Protein AF-A0A1T4XJG4-F1 (afdb_monomer_lite)

Organism: NCBI:txid1121449

Radius of gyration: 15.54 Å; chains: 1; bounding box: 34×32×50 Å

Foldseek 3Di:
DVLVVVLVVQVVVQVVVCVVVPLAGLLLLVLLLLCLAPPSCPRNVVSLVVQLCVVCVVPDFHRCLSVQLSVVLVVLLVVLVVVDPSPDVVSQLVSLLVQLVSQLVSLVVRCVVVVHDDDNVVSNVSSNCNSVVSSVSNVVCNVVPDVVVNCVVVVD

pLDDT: mean 87.26, std 11.52, range [45.62, 97.12]

Structure (mmCIF, N/CA/C/O backbone):
data_AF-A0A1T4XJG4-F1
#
_entry.id   AF-A0A1T4XJG4-F1
#
loop_
_atom_site.group_PDB
_atom_site.id
_atom_site.type_symbol
_atom_site.label_atom_id
_atom_site.label_alt_id
_atom_site.label_comp_id
_atom_site.label_asym_id
_atom_site.label_entity_id
_atom_site.label_seq_id
_atom_site.pdbx_PDB_ins_code
_atom_site.Cartn_x
_atom_site.Cartn_y
_atom_site.Cartn_z
_atom_site.occupancy
_atom_site.B_iso_or_equiv
_atom_site.auth_seq_id
_atom_site.auth_comp_id
_atom_site.auth_asym_id
_atom_site.auth_atom_id
_atom_site.pdbx_PDB_model_num
ATOM 1 N N . MET A 1 1 ? -1.567 -13.003 20.942 1.00 67.50 1 MET A N 1
ATOM 2 C CA . MET A 1 1 ? -1.233 -14.143 20.049 1.00 67.50 1 MET A CA 1
ATOM 3 C C . MET A 1 1 ? -2.198 -14.248 18.873 1.00 67.50 1 MET A C 1
ATOM 5 O O . MET A 1 1 ? -1.736 -14.403 17.753 1.00 67.50 1 MET A O 1
ATOM 9 N N . LEU A 1 2 ? -3.509 -14.101 19.096 1.00 79.62 2 LEU A N 1
ATOM 10 C CA . LEU A 1 2 ? -4.529 -14.225 18.047 1.00 79.62 2 LEU A CA 1
ATOM 11 C C . LEU A 1 2 ? -4.367 -13.201 16.901 1.00 79.62 2 LEU A C 1
ATOM 13 O O . LEU A 1 2 ? -4.477 -13.580 15.741 1.00 79.62 2 LEU A O 1
ATOM 17 N N . GLY A 1 3 ? -3.984 -11.952 17.203 1.00 81.12 3 GLY A N 1
ATOM 18 C CA . GLY A 1 3 ? -3.684 -10.939 16.178 1.00 81.12 3 GLY A CA 1
ATOM 19 C C . GLY A 1 3 ? -2.477 -11.277 15.292 1.00 81.12 3 GLY A C 1
ATOM 20 O O . GLY A 1 3 ? -2.547 -11.116 14.082 1.00 81.12 3 GLY A O 1
ATOM 21 N N . LEU A 1 4 ? -1.395 -11.825 15.862 1.00 82.88 4 LEU A N 1
ATOM 22 C CA . LEU A 1 4 ? -0.233 -12.278 15.081 1.00 82.88 4 LEU A CA 1
ATOM 23 C C . LEU A 1 4 ? -0.634 -13.391 14.101 1.00 82.88 4 LEU A C 1
ATOM 25 O O . LEU A 1 4 ? -0.293 -13.329 12.927 1.00 82.88 4 LEU A O 1
ATOM 29 N N . ILE A 1 5 ? -1.391 -14.386 14.579 1.00 87.44 5 ILE A N 1
ATOM 30 C CA . ILE A 1 5 ? -1.880 -15.497 13.750 1.00 87.44 5 ILE A CA 1
ATOM 31 C C . ILE A 1 5 ? -2.770 -14.968 12.622 1.00 87.44 5 ILE A C 1
ATOM 33 O O . ILE A 1 5 ? -2.617 -15.394 11.481 1.00 87.44 5 ILE A O 1
ATOM 37 N N . TRP A 1 6 ? -3.657 -14.017 12.925 1.00 89.38 6 TRP A N 1
ATOM 38 C CA . TRP A 1 6 ? -4.512 -13.379 11.929 1.00 89.38 6 TRP A CA 1
ATOM 39 C C . TRP A 1 6 ? -3.701 -12.728 10.805 1.00 89.38 6 TRP A C 1
ATOM 41 O O . TRP A 1 6 ? -3.914 -13.029 9.632 1.00 89.38 6 TRP A O 1
ATOM 51 N N . TRP A 1 7 ? -2.737 -11.879 11.162 1.00 90.88 7 TRP A N 1
ATOM 52 C CA . TRP A 1 7 ? -1.897 -11.184 10.190 1.00 90.88 7 TRP A CA 1
ATOM 53 C C . TRP A 1 7 ? -0.991 -12.135 9.401 1.00 90.88 7 TRP A C 1
ATOM 55 O O . TRP A 1 7 ? -0.812 -11.935 8.206 1.00 90.88 7 TRP A O 1
ATOM 65 N N . LEU A 1 8 ? -0.478 -13.205 10.018 1.00 90.81 8 LEU A N 1
ATOM 66 C CA . LEU A 1 8 ? 0.291 -14.233 9.307 1.00 90.81 8 LEU A CA 1
ATOM 67 C C . LEU A 1 8 ? -0.565 -14.991 8.284 1.00 90.81 8 LEU A C 1
ATOM 69 O O . LEU A 1 8 ? -0.127 -15.186 7.151 1.00 90.81 8 LEU A O 1
ATOM 73 N N . LEU A 1 9 ? -1.788 -15.387 8.654 1.00 92.88 9 LEU A N 1
ATOM 74 C CA . LEU A 1 9 ? -2.734 -16.017 7.727 1.00 92.88 9 LEU A CA 1
ATOM 75 C C . LEU A 1 9 ? -3.113 -15.065 6.590 1.00 92.88 9 LEU A C 1
ATOM 77 O O . LEU A 1 9 ? -3.164 -15.477 5.434 1.00 92.88 9 LEU A O 1
ATOM 81 N N . TYR A 1 10 ? -3.326 -13.789 6.906 1.00 93.50 10 TYR A N 1
ATOM 82 C CA . TYR A 1 10 ? -3.560 -12.756 5.908 1.00 93.50 10 TYR A CA 1
ATOM 83 C C . TYR A 1 10 ? -2.381 -12.623 4.936 1.00 93.50 10 TYR A C 1
ATOM 85 O O . TYR A 1 10 ? -2.593 -12.688 3.729 1.00 93.50 10 TYR A O 1
ATOM 93 N N . CYS A 1 11 ? -1.146 -12.499 5.435 1.00 93.31 11 CYS A N 1
ATOM 94 C CA . CYS A 1 11 ? 0.046 -12.415 4.591 1.00 93.31 11 CYS A CA 1
ATOM 95 C C . CYS A 1 11 ? 0.201 -13.651 3.700 1.00 93.31 11 CYS A C 1
ATOM 97 O O . CYS A 1 11 ? 0.536 -13.506 2.530 1.00 93.31 11 CYS A O 1
ATOM 99 N N . LEU A 1 12 ? -0.088 -14.852 4.211 1.00 94.38 12 LEU A N 1
ATOM 100 C CA . LEU A 1 12 ? -0.056 -16.080 3.414 1.00 94.38 12 LEU A CA 1
ATOM 101 C C . LEU A 1 12 ? -1.024 -16.002 2.222 1.00 94.38 12 LEU A C 1
ATOM 103 O O . LEU A 1 12 ? -0.633 -16.284 1.090 1.00 94.38 12 LEU A O 1
ATOM 107 N N . VAL A 1 13 ? -2.267 -15.579 2.467 1.00 95.12 13 VAL A N 1
ATOM 108 C CA . VAL A 1 13 ? -3.278 -15.399 1.413 1.00 95.12 13 VAL A CA 1
ATOM 109 C C . VAL A 1 13 ? -2.877 -14.279 0.451 1.00 95.12 13 VAL A C 1
ATOM 111 O O . VAL A 1 13 ? -3.001 -14.446 -0.759 1.00 95.12 13 VAL A O 1
ATOM 114 N N . ALA A 1 14 ? -2.364 -13.159 0.962 1.00 94.38 14 ALA A N 1
ATOM 115 C CA . ALA A 1 14 ? -1.917 -12.033 0.149 1.00 94.38 14 ALA A CA 1
ATOM 116 C C . ALA A 1 14 ? -0.774 -12.436 -0.795 1.00 94.38 14 ALA A C 1
ATOM 118 O O . ALA A 1 14 ? -0.843 -12.144 -1.984 1.00 94.38 14 ALA A O 1
ATOM 119 N N . VAL A 1 15 ? 0.222 -13.182 -0.310 1.00 92.88 15 VAL A N 1
ATOM 120 C CA . VAL A 1 15 ? 1.321 -13.705 -1.139 1.00 92.88 15 VAL A CA 1
ATOM 121 C C . VAL A 1 15 ? 0.798 -14.655 -2.220 1.00 92.88 15 VAL A C 1
ATOM 123 O O . VAL A 1 15 ? 1.246 -14.592 -3.362 1.00 92.88 15 VAL A O 1
ATOM 126 N N . TRP A 1 16 ? -0.185 -15.505 -1.906 1.00 94.31 16 TRP A N 1
ATOM 127 C CA . TRP A 1 16 ? -0.826 -16.354 -2.917 1.00 94.31 16 TRP A CA 1
ATOM 128 C C . TRP A 1 16 ? -1.563 -15.535 -3.977 1.00 94.31 16 TRP A C 1
ATOM 130 O O . TRP A 1 16 ? -1.458 -15.839 -5.161 1.00 94.31 16 TRP A O 1
ATOM 140 N N . LEU A 1 17 ? -2.276 -14.477 -3.588 1.00 93.88 17 LEU A N 1
ATOM 141 C CA . LEU A 1 17 ? -2.913 -13.573 -4.548 1.00 93.88 17 LEU A CA 1
ATOM 142 C C . LEU A 1 17 ? -1.876 -12.858 -5.422 1.00 93.88 17 LEU A C 1
ATOM 144 O O . LEU A 1 17 ? -2.069 -12.782 -6.631 1.00 93.88 17 LEU A O 1
ATOM 148 N N . GLN A 1 18 ? -0.748 -12.428 -4.849 1.00 93.25 18 GLN A N 1
ATOM 149 C CA . GLN A 1 18 ? 0.367 -11.838 -5.600 1.00 93.25 18 GLN A CA 1
ATOM 150 C C . GLN A 1 18 ? 0.985 -12.807 -6.613 1.00 93.25 18 GLN A C 1
ATOM 152 O O . GLN A 1 18 ? 1.447 -12.377 -7.665 1.00 93.25 18 GLN A O 1
ATOM 157 N N . TYR A 1 19 ? 0.968 -14.114 -6.337 1.00 91.12 19 TYR A N 1
ATOM 158 C CA . TYR A 1 19 ? 1.393 -15.120 -7.310 1.00 91.12 19 TYR A CA 1
ATOM 159 C C . TYR A 1 19 ? 0.457 -15.182 -8.532 1.00 91.12 19 TYR A C 1
ATOM 161 O O . TYR A 1 19 ? 0.930 -15.314 -9.658 1.00 91.12 19 TYR A O 1
ATOM 169 N N . PHE A 1 20 ? -0.862 -15.064 -8.333 1.00 92.31 20 PHE A N 1
ATOM 170 C CA . PHE A 1 20 ? -1.840 -15.062 -9.434 1.00 92.31 20 PHE A CA 1
ATOM 171 C C . PHE A 1 20 ? -1.932 -13.722 -10.171 1.00 92.31 20 PHE A C 1
ATOM 173 O O . PHE A 1 20 ? -2.272 -13.696 -11.353 1.00 92.31 20 PHE A O 1
ATOM 180 N N . PHE A 1 21 ? -1.641 -12.623 -9.480 1.00 91.56 21 PHE A N 1
ATOM 181 C CA . PHE A 1 21 ? -1.697 -11.266 -10.007 1.00 91.56 21 PHE A CA 1
ATOM 182 C C . PHE A 1 21 ? -0.351 -10.565 -9.768 1.00 91.56 21 PHE A C 1
ATOM 184 O O . PHE A 1 21 ? -0.240 -9.741 -8.853 1.00 91.56 21 PHE A O 1
ATOM 191 N N . PRO A 1 22 ? 0.684 -10.913 -10.556 1.00 87.94 22 PRO A N 1
ATOM 192 C CA . PRO A 1 22 ? 1.999 -10.300 -10.426 1.00 87.94 22 PRO A CA 1
ATOM 193 C C . PRO A 1 22 ? 1.916 -8.790 -10.673 1.00 87.94 22 PRO A C 1
ATOM 195 O O . PRO A 1 22 ? 1.078 -8.326 -11.446 1.00 87.94 22 PRO A O 1
ATOM 198 N N . GLY A 1 23 ? 2.773 -8.037 -9.982 1.00 87.94 23 GLY A N 1
ATOM 199 C CA . GLY A 1 23 ? 2.812 -6.575 -10.066 1.00 87.94 23 GLY A CA 1
ATOM 200 C C . GLY A 1 23 ? 1.852 -5.850 -9.123 1.00 87.94 23 GLY A C 1
ATOM 201 O O . GLY A 1 23 ? 1.958 -4.639 -8.966 1.00 87.94 23 GLY A O 1
ATOM 202 N N . LEU A 1 24 ? 0.948 -6.564 -8.448 1.00 92.38 24 LEU A N 1
ATOM 203 C CA . LEU A 1 24 ? 0.063 -5.985 -7.439 1.00 92.38 24 LEU A CA 1
ATOM 204 C C . LEU A 1 24 ? 0.544 -6.291 -6.025 1.00 92.38 24 LEU A C 1
ATOM 206 O O . LEU A 1 24 ? 1.127 -7.339 -5.762 1.00 92.38 24 LEU A O 1
ATOM 210 N N . ASP A 1 25 ? 0.236 -5.393 -5.096 1.00 93.81 25 ASP A N 1
ATOM 211 C CA . ASP A 1 25 ? 0.512 -5.556 -3.675 1.00 93.81 25 ASP A CA 1
ATOM 212 C C . ASP A 1 25 ? -0.796 -5.757 -2.903 1.00 93.81 25 ASP A C 1
ATOM 214 O O . ASP A 1 25 ? -1.579 -4.823 -2.687 1.00 93.81 25 ASP A O 1
ATOM 218 N N . PHE A 1 26 ? -1.013 -6.998 -2.461 1.00 95.19 26 PHE A N 1
ATOM 219 C CA . PHE A 1 26 ? -2.176 -7.385 -1.663 1.00 95.19 26 PHE A CA 1
ATOM 220 C C . PHE A 1 26 ? -1.929 -7.261 -0.160 1.00 95.19 26 PHE A C 1
ATOM 222 O O . PHE A 1 26 ? -2.858 -7.491 0.608 1.00 95.19 26 PHE A O 1
ATOM 229 N N . ILE A 1 27 ? -0.723 -6.908 0.287 1.00 94.56 27 ILE A N 1
ATOM 230 C CA . ILE A 1 27 ? -0.369 -6.722 1.700 1.00 94.56 27 ILE A CA 1
ATOM 231 C C . ILE A 1 27 ? -0.698 -5.293 2.157 1.00 94.56 27 ILE A C 1
ATOM 233 O O . ILE A 1 27 ? -1.150 -5.102 3.289 1.00 94.56 27 ILE A O 1
ATOM 237 N N . VAL A 1 28 ? -0.555 -4.296 1.274 1.00 94.81 28 VAL A N 1
ATOM 238 C CA . VAL A 1 28 ? -0.851 -2.875 1.560 1.00 94.81 28 VAL A CA 1
ATOM 239 C C . VAL A 1 28 ? -2.219 -2.637 2.208 1.00 94.81 28 VAL A C 1
ATOM 241 O O . VAL A 1 28 ? -2.258 -1.939 3.222 1.00 94.81 28 VAL A O 1
ATOM 244 N N . PRO A 1 29 ? -3.344 -3.186 1.705 1.00 94.69 29 PRO A N 1
ATOM 245 C CA . PRO A 1 29 ? -4.644 -3.004 2.349 1.00 94.69 29 PRO A CA 1
ATOM 246 C C . PRO A 1 29 ? -4.657 -3.429 3.824 1.00 94.69 29 PRO A C 1
ATOM 248 O O . PRO A 1 29 ? -5.211 -2.722 4.663 1.00 94.69 29 PRO A O 1
ATOM 251 N N . GLY A 1 30 ? -4.007 -4.545 4.160 1.00 92.81 30 GLY A N 1
ATOM 252 C CA . GLY A 1 30 ? -3.897 -5.048 5.527 1.00 92.81 30 GLY A CA 1
ATOM 253 C C . GLY A 1 30 ? -3.012 -4.175 6.407 1.00 92.81 30 GLY A C 1
ATOM 254 O O . GLY A 1 30 ? -3.386 -3.905 7.544 1.00 92.81 30 GLY A O 1
ATOM 255 N N . VAL A 1 31 ? -1.905 -3.658 5.866 1.00 92.88 31 VAL A N 1
ATOM 256 C CA . VAL A 1 31 ? -1.072 -2.654 6.551 1.00 92.88 31 VAL A CA 1
ATOM 257 C C . VAL A 1 31 ? -1.883 -1.392 6.847 1.00 92.88 31 VAL A C 1
ATOM 259 O O . VAL A 1 31 ? -1.837 -0.872 7.956 1.00 92.88 31 VAL A O 1
ATOM 262 N N . VAL A 1 32 ? -2.680 -0.906 5.893 1.00 93.06 32 VAL A N 1
ATOM 263 C CA . VAL A 1 32 ? -3.527 0.272 6.126 1.00 93.06 32 VAL A CA 1
ATOM 264 C C . VAL A 1 32 ? -4.583 -0.007 7.195 1.00 93.06 32 VAL A C 1
ATOM 266 O O . VAL A 1 32 ? -4.781 0.833 8.068 1.00 93.06 32 VAL A O 1
ATOM 269 N N . VAL A 1 33 ? -5.221 -1.183 7.193 1.00 91.94 33 VAL A N 1
ATOM 270 C CA . VAL A 1 33 ? -6.155 -1.562 8.268 1.00 91.94 33 VAL A CA 1
ATOM 271 C C . VAL A 1 33 ? -5.441 -1.630 9.620 1.00 91.94 33 VAL A C 1
ATOM 273 O O . VAL A 1 33 ? -5.966 -1.105 10.595 1.00 91.94 33 VAL A O 1
ATOM 276 N N . SER A 1 34 ? -4.234 -2.196 9.701 1.00 89.81 34 SER A N 1
ATOM 277 C CA . SER A 1 34 ? -3.500 -2.269 10.971 1.00 89.81 34 SER A CA 1
ATOM 278 C C . SER A 1 34 ? -3.118 -0.887 11.517 1.00 89.81 34 SER A C 1
ATOM 280 O O . SER A 1 34 ? -3.054 -0.702 12.732 1.00 89.81 34 SER A O 1
ATOM 282 N N . LEU A 1 35 ? -2.890 0.095 10.637 1.00 89.38 35 LEU A N 1
ATOM 283 C CA . LEU A 1 35 ? -2.597 1.487 11.005 1.00 89.38 35 LEU A CA 1
ATOM 284 C C . LEU A 1 35 ? -3.826 2.262 11.505 1.00 89.38 35 LEU A C 1
ATOM 286 O O . LEU A 1 35 ? -3.673 3.292 12.161 1.00 89.38 35 LEU A O 1
ATOM 290 N N . GLN A 1 36 ? -5.036 1.784 11.204 1.00 88.56 36 GLN A N 1
ATOM 291 C CA . GLN A 1 36 ? -6.303 2.361 11.669 1.00 88.56 36 GLN A CA 1
ATOM 292 C C . GLN A 1 36 ? -6.692 1.909 13.089 1.00 88.56 36 GLN A C 1
ATOM 294 O O . GLN A 1 36 ? -7.751 2.307 13.591 1.00 88.56 36 GLN A O 1
ATOM 299 N N . GLU A 1 37 ? -5.872 1.073 13.727 1.00 82.25 37 GLU A N 1
ATOM 300 C CA . GLU A 1 37 ? -6.064 0.623 15.106 1.00 82.25 37 GLU A CA 1
ATOM 301 C C . GLU A 1 37 ? -5.391 1.567 16.118 1.00 82.25 37 GLU A C 1
ATOM 303 O O . GLU A 1 37 ? -4.394 2.232 15.823 1.00 82.25 37 GLU A O 1
ATOM 308 N N . GLU A 1 38 ? -5.952 1.642 17.328 1.00 65.12 38 GLU A N 1
ATOM 309 C CA . GLU A 1 38 ? -5.580 2.621 18.362 1.00 65.12 38 GLU A CA 1
ATOM 310 C C . GLU A 1 38 ? -4.119 2.445 18.826 1.00 65.12 38 GLU A C 1
ATOM 312 O O . GLU A 1 38 ? -3.387 3.422 18.992 1.00 65.12 38 GLU A O 1
ATOM 317 N N . ASN A 1 39 ? -3.645 1.195 18.894 1.00 64.69 39 ASN A N 1
ATOM 318 C CA . ASN A 1 39 ? -2.262 0.824 19.211 1.00 64.69 39 ASN A CA 1
ATOM 319 C C . ASN A 1 39 ? -1.445 0.424 17.970 1.00 64.69 39 ASN A C 1
ATOM 321 O O . ASN A 1 39 ? -0.757 -0.606 17.949 1.00 64.69 39 ASN A O 1
ATOM 325 N N . TRP A 1 40 ? -1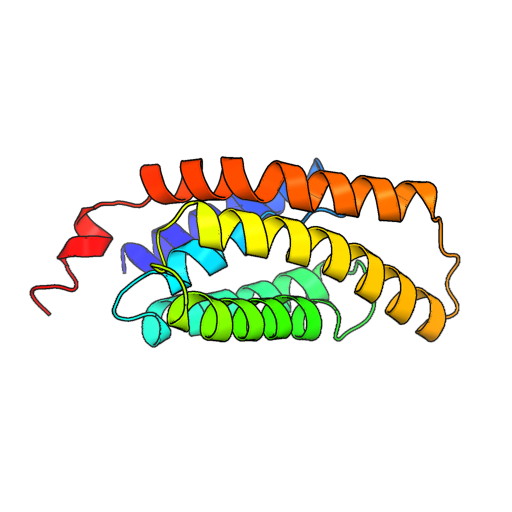.483 1.266 16.933 1.00 66.12 40 TRP A N 1
ATOM 326 C CA . TRP A 1 40 ? -0.859 1.015 15.628 1.00 66.12 40 TRP A CA 1
ATOM 327 C C . TRP A 1 40 ? 0.596 0.516 15.702 1.00 66.12 40 TRP A C 1
ATOM 329 O O . TRP A 1 40 ? 0.982 -0.355 14.923 1.00 66.12 40 TRP A O 1
ATOM 339 N N . TRP A 1 41 ? 1.397 1.004 16.657 1.00 62.62 41 TRP A N 1
ATOM 340 C CA . TRP A 1 41 ? 2.813 0.646 16.813 1.00 62.62 41 TRP A CA 1
ATOM 341 C C . TRP A 1 41 ? 3.057 -0.842 17.075 1.00 62.62 41 TRP A C 1
ATOM 343 O O . TRP A 1 41 ? 4.085 -1.372 16.658 1.00 62.62 41 TRP A O 1
ATOM 353 N N . ARG A 1 42 ? 2.144 -1.538 17.763 1.00 67.12 42 ARG A N 1
ATOM 354 C CA . ARG A 1 42 ? 2.403 -2.911 18.222 1.00 67.12 42 ARG A CA 1
ATOM 355 C C . ARG A 1 42 ? 2.156 -3.952 17.133 1.00 67.12 42 ARG A C 1
ATOM 357 O O . ARG A 1 42 ? 2.885 -4.937 17.068 1.00 67.12 42 ARG A O 1
ATOM 364 N N . SER A 1 43 ? 1.164 -3.716 16.276 1.00 70.75 43 SER A N 1
ATOM 365 C CA . SER A 1 43 ? 0.799 -4.617 15.175 1.00 70.75 43 SER A CA 1
ATOM 366 C C . SER A 1 43 ? 1.347 -4.153 13.824 1.00 70.75 43 SER A C 1
ATOM 368 O O . SER A 1 43 ? 1.790 -4.981 13.036 1.00 70.75 43 SER A O 1
ATOM 370 N N . SER A 1 44 ? 1.395 -2.846 13.558 1.00 78.38 44 SER A N 1
ATOM 371 C CA . SER A 1 44 ? 1.818 -2.339 12.246 1.00 78.38 44 SER A CA 1
ATOM 372 C C . SER A 1 44 ? 3.331 -2.334 12.073 1.00 78.38 44 SER A C 1
ATOM 374 O O . SER A 1 44 ? 3.800 -2.559 10.966 1.00 78.38 44 SER A O 1
ATOM 376 N N . ALA A 1 45 ? 4.119 -2.117 13.134 1.00 82.00 45 ALA A N 1
ATOM 377 C CA . ALA A 1 45 ? 5.574 -2.009 12.991 1.00 82.00 45 ALA A CA 1
ATOM 378 C C . ALA A 1 45 ? 6.211 -3.313 12.488 1.00 82.00 45 ALA A C 1
ATOM 380 O O . ALA A 1 45 ? 7.003 -3.293 11.545 1.00 82.00 45 ALA A O 1
ATOM 381 N N . TRP A 1 46 ? 5.836 -4.456 13.075 1.00 87.19 46 TRP A N 1
ATOM 382 C CA . TRP A 1 46 ? 6.335 -5.749 12.604 1.00 87.19 46 TRP A CA 1
ATOM 383 C C . TRP A 1 46 ? 5.733 -6.118 11.245 1.00 87.19 46 TRP A C 1
ATOM 385 O O . TRP A 1 46 ? 6.449 -6.671 10.419 1.00 87.19 46 TRP A O 1
ATOM 395 N N . LEU A 1 47 ? 4.458 -5.788 10.995 1.00 89.06 47 LEU A N 1
ATOM 396 C CA . LEU A 1 47 ? 3.784 -6.108 9.736 1.00 89.06 47 LEU A CA 1
ATOM 397 C C . LEU A 1 47 ? 4.398 -5.342 8.563 1.00 89.06 47 LEU A C 1
ATOM 399 O O . LEU A 1 47 ? 4.667 -5.942 7.532 1.00 89.06 47 LEU A O 1
ATOM 403 N N . VAL A 1 48 ? 4.686 -4.050 8.737 1.00 90.31 48 VAL A N 1
ATOM 404 C CA . VAL A 1 48 ? 5.404 -3.227 7.754 1.00 90.31 48 VAL A CA 1
ATOM 405 C C . VAL A 1 48 ? 6.802 -3.782 7.518 1.00 90.31 48 VAL A C 1
ATOM 407 O O . VAL A 1 48 ? 7.184 -3.985 6.371 1.00 90.31 48 VAL A O 1
ATOM 410 N N . GLY A 1 49 ? 7.562 -4.061 8.583 1.00 90.25 49 GLY A N 1
ATOM 411 C CA . GLY A 1 49 ? 8.906 -4.628 8.445 1.00 90.25 49 GLY A CA 1
ATOM 412 C C . GLY A 1 49 ? 8.892 -5.965 7.701 1.00 90.25 49 GLY A C 1
ATOM 413 O O . GLY A 1 49 ? 9.697 -6.191 6.803 1.00 90.25 49 GLY A O 1
ATOM 414 N N . PHE A 1 50 ? 7.929 -6.827 8.023 1.00 90.62 50 PHE A N 1
ATOM 415 C CA . PHE A 1 50 ? 7.722 -8.100 7.346 1.00 90.62 50 PHE A CA 1
ATOM 416 C C . PHE A 1 50 ? 7.298 -7.920 5.883 1.00 90.62 50 PHE A C 1
ATOM 418 O O . PHE A 1 50 ? 7.818 -8.612 5.015 1.00 90.62 50 PHE A O 1
ATOM 425 N N . ALA A 1 51 ? 6.411 -6.967 5.595 1.00 91.56 51 ALA A N 1
ATOM 426 C CA . ALA A 1 51 ? 5.955 -6.660 4.246 1.00 91.56 51 ALA A CA 1
ATOM 427 C C . ALA A 1 51 ? 7.097 -6.139 3.362 1.00 91.56 51 ALA A C 1
ATOM 429 O O . ALA A 1 51 ? 7.256 -6.618 2.245 1.00 91.56 51 ALA A O 1
ATOM 430 N N . VAL A 1 52 ? 7.944 -5.239 3.877 1.00 91.44 52 VAL A N 1
ATOM 431 C CA . VAL A 1 52 ? 9.155 -4.769 3.178 1.00 91.44 52 VAL A CA 1
ATOM 432 C C . VAL A 1 52 ? 10.062 -5.949 2.826 1.00 91.44 52 VAL A C 1
ATOM 434 O O . VAL A 1 52 ? 10.451 -6.094 1.672 1.00 91.44 52 VAL A O 1
ATOM 437 N N . LEU A 1 53 ? 10.359 -6.819 3.800 1.00 90.94 53 LEU A N 1
ATOM 438 C CA . LEU A 1 53 ? 11.213 -7.991 3.583 1.00 90.94 53 LEU A CA 1
ATOM 439 C C . LEU A 1 53 ? 10.612 -8.981 2.582 1.00 90.94 53 LEU A C 1
ATOM 441 O O . LEU A 1 53 ? 11.352 -9.568 1.796 1.00 90.94 53 LEU A O 1
ATOM 445 N N . LEU A 1 54 ? 9.292 -9.176 2.607 1.00 89.12 54 LEU A N 1
ATOM 446 C CA . LEU A 1 54 ? 8.610 -10.029 1.641 1.00 89.12 54 LEU A CA 1
ATOM 447 C C . LEU A 1 54 ? 8.663 -9.438 0.235 1.00 89.12 54 LEU A C 1
ATOM 449 O O . LEU A 1 54 ? 9.076 -10.144 -0.677 1.00 89.12 54 LEU A O 1
ATOM 453 N N . GLN A 1 55 ? 8.290 -8.168 0.052 1.00 88.38 55 GLN A N 1
ATOM 454 C CA . GLN A 1 55 ? 8.262 -7.569 -1.285 1.00 88.38 55 GLN A CA 1
ATOM 455 C C . GLN A 1 55 ? 9.661 -7.505 -1.906 1.00 88.38 55 GLN A C 1
ATOM 457 O O . GLN A 1 55 ? 9.831 -7.907 -3.056 1.00 88.38 55 GLN A O 1
ATOM 462 N N . ASP A 1 56 ? 10.676 -7.094 -1.140 1.00 86.69 56 ASP A N 1
ATOM 463 C CA . ASP A 1 56 ? 12.058 -7.068 -1.635 1.00 86.69 56 ASP A CA 1
ATOM 464 C C . ASP A 1 56 ? 12.615 -8.497 -1.823 1.00 86.69 56 ASP A C 1
ATOM 466 O O . ASP A 1 56 ? 13.390 -8.755 -2.743 1.00 86.69 56 ASP A O 1
ATOM 470 N N . GLY A 1 57 ? 12.197 -9.460 -0.991 1.00 83.62 57 GLY A N 1
ATOM 471 C CA . GLY A 1 57 ? 12.607 -10.865 -1.082 1.00 83.62 57 GLY A CA 1
ATOM 472 C C . GLY A 1 57 ? 11.962 -11.649 -2.231 1.00 83.62 57 GLY A C 1
ATOM 473 O O . GLY A 1 57 ? 12.507 -12.668 -2.654 1.00 83.62 57 GLY A O 1
ATOM 474 N N . MET A 1 58 ? 10.827 -11.185 -2.760 1.00 82.88 58 MET A N 1
ATOM 475 C CA . MET A 1 58 ? 10.129 -11.803 -3.896 1.00 82.88 58 MET A CA 1
ATOM 476 C C . MET A 1 58 ? 10.794 -11.505 -5.252 1.00 82.88 58 MET A C 1
ATOM 478 O O . MET A 1 58 ? 10.418 -12.117 -6.250 1.00 82.88 58 MET A O 1
ATOM 482 N N . G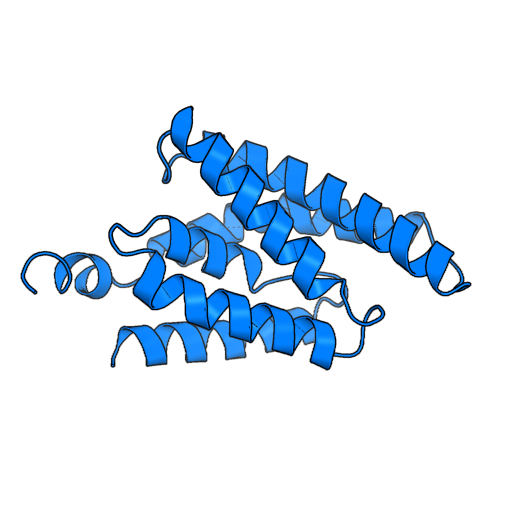LY A 1 59 ? 11.811 -10.633 -5.289 1.00 66.62 59 GLY A N 1
ATOM 483 C CA . GLY A 1 59 ? 12.704 -10.467 -6.441 1.00 66.62 59 GLY A CA 1
ATOM 484 C C . GLY A 1 59 ? 12.117 -9.692 -7.626 1.00 66.62 59 GLY A C 1
ATOM 485 O O . GLY A 1 59 ? 12.522 -9.946 -8.756 1.00 66.62 59 GLY A O 1
ATOM 486 N N . GLY A 1 60 ? 11.159 -8.789 -7.386 1.00 68.31 60 GLY A N 1
ATOM 487 C CA . GLY A 1 60 ? 10.515 -7.991 -8.438 1.00 68.31 60 GLY A CA 1
ATOM 488 C C . GLY A 1 60 ? 11.395 -6.859 -8.986 1.00 68.31 60 GLY A C 1
ATOM 489 O O . GLY A 1 60 ? 11.876 -6.930 -10.113 1.00 68.31 60 GLY A O 1
ATOM 490 N N . LEU A 1 61 ? 11.588 -5.808 -8.188 1.00 68.25 61 LEU A N 1
ATOM 491 C CA . LEU A 1 61 ? 12.478 -4.670 -8.464 1.00 68.25 61 LEU A CA 1
ATOM 492 C C . LEU A 1 61 ? 13.633 -4.694 -7.453 1.00 68.25 61 LEU A C 1
ATOM 494 O O . LEU A 1 61 ? 13.534 -5.378 -6.431 1.00 68.25 61 LEU A O 1
ATOM 498 N N . GLY A 1 62 ? 14.740 -4.001 -7.719 1.00 70.06 62 GLY A N 1
ATOM 499 C CA . GLY A 1 62 ? 15.890 -4.024 -6.818 1.00 70.06 62 GLY A CA 1
ATOM 500 C C . GLY A 1 62 ? 15.605 -3.472 -5.421 1.00 70.06 62 GLY A C 1
ATOM 501 O O . GLY A 1 62 ? 14.583 -2.843 -5.128 1.00 70.06 62 GLY A O 1
ATOM 502 N N . PHE A 1 63 ? 16.552 -3.765 -4.530 1.00 68.50 63 PHE A N 1
ATOM 503 C CA . PHE A 1 63 ? 16.457 -3.502 -3.098 1.00 68.50 63 PHE A CA 1
ATOM 504 C C . PHE A 1 63 ? 16.129 -2.030 -2.812 1.00 68.50 63 PHE A C 1
ATOM 506 O O . PHE A 1 63 ? 16.864 -1.130 -3.224 1.00 68.50 63 PHE A O 1
ATOM 513 N N . GLY A 1 64 ? 15.040 -1.789 -2.076 1.00 82.56 64 GLY A N 1
ATOM 514 C CA . GLY A 1 64 ? 14.564 -0.447 -1.739 1.00 82.56 64 GLY A CA 1
ATOM 515 C C . GLY A 1 64 ? 13.176 -0.103 -2.280 1.00 82.56 64 GLY A C 1
ATOM 516 O O . GLY A 1 64 ? 12.585 0.854 -1.773 1.00 82.56 64 GLY A O 1
ATOM 517 N N . TYR A 1 65 ? 12.621 -0.877 -3.225 1.00 89.00 65 TYR A N 1
ATOM 518 C CA . TYR A 1 65 ? 11.229 -0.700 -3.661 1.00 89.00 65 TYR A CA 1
ATOM 519 C C . TYR A 1 65 ? 10.259 -0.834 -2.489 1.00 89.00 65 TYR A C 1
ATOM 521 O O . TYR A 1 65 ? 9.520 0.107 -2.206 1.00 89.00 65 TYR A O 1
ATOM 529 N N . GLY A 1 66 ? 10.296 -1.954 -1.760 1.00 90.62 66 GLY A N 1
ATOM 530 C CA . GLY A 1 66 ? 9.412 -2.205 -0.625 1.00 90.62 66 GLY A CA 1
ATOM 531 C C . GLY A 1 66 ? 9.569 -1.139 0.456 1.00 90.62 66 GLY A C 1
ATOM 532 O O . GLY A 1 66 ? 8.577 -0.620 0.968 1.00 90.62 66 GLY A O 1
ATOM 533 N N . LEU A 1 67 ? 10.808 -0.738 0.759 1.00 91.69 67 LEU A N 1
ATOM 534 C CA . LEU A 1 67 ? 11.075 0.313 1.741 1.00 91.69 67 LEU A CA 1
ATOM 535 C C . LEU A 1 67 ? 10.451 1.659 1.335 1.00 91.69 67 LEU A C 1
ATOM 537 O O . LEU A 1 67 ? 9.782 2.293 2.154 1.00 91.69 67 LEU A O 1
ATOM 541 N N . ALA A 1 68 ? 10.647 2.092 0.087 1.00 93.25 68 ALA A N 1
ATOM 542 C CA . ALA A 1 68 ? 10.074 3.336 -0.425 1.00 93.25 68 ALA A CA 1
ATOM 543 C C . ALA A 1 68 ? 8.542 3.265 -0.495 1.00 93.25 68 ALA A C 1
ATOM 545 O O . ALA A 1 68 ? 7.860 4.200 -0.077 1.00 93.25 68 ALA A O 1
ATOM 546 N N . TRP A 1 69 ? 8.012 2.138 -0.967 1.00 94.50 69 TRP A N 1
ATOM 547 C CA . TRP A 1 69 ? 6.589 1.862 -1.103 1.00 94.50 69 TRP A CA 1
ATOM 548 C C . TRP A 1 69 ? 5.861 1.976 0.238 1.00 94.50 69 TRP A C 1
ATOM 550 O O . TRP A 1 69 ? 5.042 2.878 0.427 1.00 94.50 69 TRP A O 1
ATOM 560 N N . TYR A 1 70 ? 6.220 1.149 1.223 1.00 94.19 70 TYR A N 1
ATOM 561 C CA . TYR A 1 70 ? 5.570 1.176 2.534 1.00 94.19 70 TYR A CA 1
ATOM 562 C C . TYR A 1 70 ? 5.900 2.442 3.334 1.00 94.19 70 TYR A C 1
ATOM 564 O O . TYR A 1 70 ? 5.035 2.954 4.046 1.00 94.19 70 TYR A O 1
ATOM 572 N N . GLY A 1 71 ? 7.110 2.993 3.196 1.00 94.00 71 GLY A N 1
ATOM 573 C CA . GLY A 1 71 ? 7.500 4.237 3.860 1.00 94.00 71 GLY A CA 1
ATOM 574 C C . GLY A 1 71 ? 6.664 5.439 3.411 1.00 94.00 71 GLY A C 1
ATOM 575 O O . GLY A 1 71 ? 6.198 6.219 4.244 1.00 94.00 71 GLY A O 1
ATOM 576 N N . LEU A 1 72 ? 6.415 5.573 2.106 1.00 95.50 72 LEU A N 1
ATOM 577 C CA . LEU A 1 72 ? 5.597 6.659 1.563 1.00 95.50 72 LEU A CA 1
ATOM 578 C C . LEU A 1 72 ? 4.108 6.472 1.868 1.00 95.50 72 LEU A C 1
ATOM 580 O O . LEU A 1 72 ? 3.430 7.454 2.166 1.00 95.50 72 LEU A O 1
ATOM 584 N N . ILE A 1 73 ? 3.607 5.233 1.877 1.00 94.88 73 ILE A N 1
ATOM 585 C CA . ILE A 1 73 ? 2.236 4.931 2.319 1.00 94.88 73 ILE A CA 1
ATOM 586 C C . ILE A 1 73 ? 2.036 5.347 3.777 1.00 94.88 73 ILE A C 1
ATOM 588 O O . ILE A 1 73 ? 1.053 6.017 4.084 1.00 94.88 73 ILE A O 1
ATOM 592 N N . LEU A 1 74 ? 2.977 5.008 4.665 1.00 93.69 74 LEU A N 1
ATOM 593 C CA . LEU A 1 74 ? 2.940 5.422 6.071 1.00 93.69 74 LEU A CA 1
ATOM 594 C C . LEU A 1 74 ? 2.919 6.944 6.214 1.00 93.69 74 LEU A C 1
ATOM 596 O O . LEU A 1 74 ? 2.120 7.483 6.978 1.00 93.69 74 LEU A O 1
ATOM 600 N N . LEU A 1 75 ? 3.770 7.639 5.458 1.00 94.25 75 LEU A N 1
ATOM 601 C CA . LEU A 1 75 ? 3.842 9.095 5.478 1.00 94.25 75 LEU A CA 1
ATOM 602 C C . LEU A 1 75 ? 2.522 9.730 5.023 1.00 94.25 75 LEU A C 1
ATOM 604 O O . LEU A 1 75 ? 2.003 10.617 5.699 1.00 94.25 75 LEU A O 1
ATOM 608 N N . VAL A 1 76 ? 1.951 9.266 3.909 1.00 95.00 76 VAL A N 1
ATOM 609 C CA . VAL A 1 76 ? 0.680 9.798 3.395 1.00 95.00 76 VAL A CA 1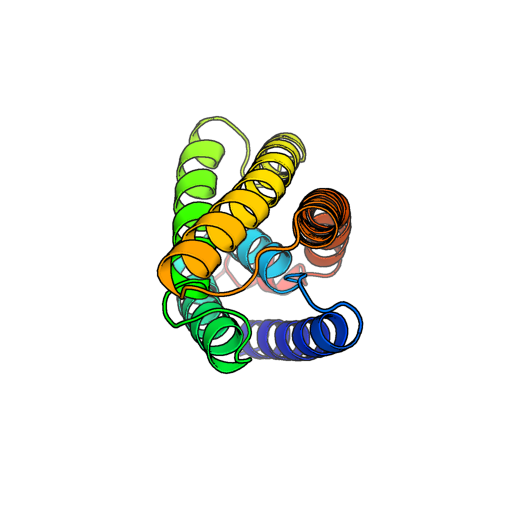
ATOM 610 C C . VAL A 1 76 ? -0.489 9.438 4.303 1.00 95.00 76 VAL A C 1
ATOM 612 O O . VAL A 1 76 ? -1.359 10.280 4.515 1.00 95.00 76 VAL A O 1
ATOM 615 N N . PHE A 1 77 ? -0.499 8.244 4.896 1.00 94.12 77 PHE A N 1
ATOM 616 C CA . PHE A 1 77 ? -1.504 7.863 5.884 1.00 94.12 77 PHE A CA 1
ATOM 617 C C . PHE A 1 77 ? -1.447 8.772 7.120 1.00 94.12 77 PHE A C 1
ATOM 619 O O . PHE A 1 77 ? -2.477 9.304 7.531 1.00 94.12 77 PHE A O 1
ATOM 626 N N . GLU A 1 78 ? -0.259 9.009 7.687 1.00 92.38 78 GLU A N 1
ATOM 627 C CA . GLU A 1 78 ? -0.091 9.855 8.876 1.00 92.38 78 GLU A CA 1
ATOM 628 C C . GLU A 1 78 ? -0.442 11.323 8.603 1.00 92.38 78 GLU A C 1
ATOM 630 O O . GLU A 1 78 ? -0.985 12.011 9.468 1.00 92.38 78 GLU A O 1
ATOM 635 N N . LEU A 1 79 ? -0.169 11.820 7.396 1.00 94.19 79 LEU A N 1
ATOM 636 C CA . LEU A 1 79 ? -0.632 13.142 6.984 1.00 94.19 79 LEU A CA 1
ATOM 637 C C . LEU A 1 79 ? -2.151 13.156 6.796 1.00 94.19 79 LEU A C 1
ATOM 639 O O . LEU A 1 79 ? -2.825 14.034 7.329 1.00 94.19 79 LEU A O 1
ATOM 643 N N . GLY A 1 80 ? -2.701 12.174 6.085 1.00 92.56 80 GLY A N 1
ATOM 644 C CA . GLY A 1 80 ? -4.120 12.092 5.758 1.00 92.56 80 GLY A CA 1
ATOM 645 C C . GLY A 1 80 ? -5.015 11.937 6.987 1.00 92.56 80 GLY A C 1
ATOM 646 O O . GLY A 1 80 ? -6.033 12.621 7.083 1.00 92.56 80 GLY A O 1
ATOM 647 N N . ARG A 1 81 ? -4.610 11.135 7.978 1.00 91.19 81 ARG A N 1
ATOM 648 C CA . ARG A 1 81 ? -5.370 10.937 9.224 1.00 91.19 81 ARG A CA 1
ATOM 649 C C . ARG A 1 81 ? -5.494 12.195 10.094 1.00 91.19 81 ARG A C 1
ATOM 651 O O . ARG A 1 81 ? -6.289 12.217 11.024 1.00 91.19 81 ARG A O 1
ATOM 658 N N . ARG A 1 82 ? -4.703 13.243 9.821 1.00 91.38 82 ARG A N 1
ATOM 659 C CA . ARG A 1 82 ? -4.843 14.559 10.475 1.00 91.38 82 ARG A CA 1
ATOM 660 C C . ARG A 1 82 ? -5.985 15.385 9.885 1.00 91.38 82 ARG A C 1
ATOM 662 O O . ARG A 1 82 ? -6.481 16.282 10.557 1.00 91.38 82 ARG A O 1
ATOM 669 N N . PHE A 1 83 ? -6.378 15.103 8.643 1.00 92.06 83 PHE A N 1
ATOM 670 C CA . PHE A 1 83 ? -7.437 15.817 7.924 1.00 92.06 83 PHE A CA 1
ATOM 671 C C . PHE A 1 83 ? -8.739 15.014 7.833 1.00 92.06 83 PHE A C 1
ATOM 673 O O . PHE A 1 83 ? -9.814 15.602 7.744 1.00 92.06 83 PHE A O 1
ATOM 680 N N . PHE A 1 84 ? -8.647 13.685 7.854 1.00 92.69 84 PHE A N 1
ATOM 681 C CA . PHE A 1 84 ? -9.767 12.763 7.695 1.00 92.69 84 PHE A CA 1
ATOM 682 C C . PHE A 1 84 ? -9.834 11.775 8.859 1.00 92.69 84 PHE A C 1
ATOM 684 O O . PHE A 1 84 ? -8.816 11.460 9.469 1.00 92.69 84 PHE A O 1
ATOM 691 N N . ASP A 1 85 ? -11.022 11.222 9.113 1.00 90.19 85 ASP A N 1
ATOM 692 C CA . ASP A 1 85 ? -11.153 10.074 10.013 1.00 90.19 85 ASP A CA 1
ATOM 693 C C . ASP A 1 85 ? -10.318 8.901 9.449 1.00 90.19 85 ASP A C 1
ATOM 695 O O . ASP A 1 85 ? -10.491 8.559 8.267 1.00 90.19 85 ASP A O 1
ATOM 699 N N . PRO A 1 86 ? -9.423 8.285 10.252 1.00 85.88 86 PRO A N 1
ATOM 700 C CA . PRO A 1 86 ? -8.589 7.164 9.830 1.00 85.88 86 PRO A CA 1
ATOM 701 C C . PRO A 1 86 ? -9.367 6.043 9.137 1.00 85.88 86 PRO A C 1
ATOM 703 O O . PRO A 1 86 ? -8.829 5.414 8.231 1.00 85.88 86 PRO A O 1
ATOM 706 N N . ARG A 1 87 ? -10.623 5.799 9.532 1.00 87.88 87 ARG A N 1
ATOM 707 C CA . ARG A 1 87 ? -11.484 4.719 9.016 1.00 87.88 87 ARG A CA 1
ATOM 708 C C . ARG A 1 87 ? -12.436 5.185 7.911 1.00 87.88 87 ARG A C 1
ATOM 710 O O . ARG A 1 87 ? -13.281 4.415 7.457 1.00 87.88 87 ARG A O 1
ATOM 717 N N . SER A 1 88 ? -12.321 6.435 7.462 1.00 91.00 88 SER A N 1
ATOM 718 C CA . SER A 1 88 ? -13.189 6.979 6.419 1.00 91.00 88 SER A CA 1
ATOM 719 C C . SER A 1 88 ? -12.844 6.457 5.026 1.00 91.00 88 SER A C 1
ATOM 721 O O . SER A 1 88 ? -11.682 6.377 4.627 1.00 91.00 88 SER A O 1
ATOM 723 N N . GLY A 1 89 ? -13.883 6.226 4.220 1.00 91.69 89 GLY A N 1
ATOM 724 C CA . GLY A 1 89 ? -13.721 5.939 2.793 1.00 91.69 89 GLY A CA 1
ATOM 725 C C . GLY A 1 89 ? -13.062 7.085 2.012 1.00 91.69 89 GLY A C 1
ATOM 726 O O . GLY A 1 89 ? -12.450 6.841 0.978 1.00 91.69 89 GLY A O 1
ATOM 727 N N . ALA A 1 90 ? -13.132 8.325 2.515 1.00 93.50 90 ALA A N 1
ATOM 728 C CA . ALA A 1 90 ? -12.464 9.476 1.908 1.00 93.50 90 ALA A CA 1
ATOM 729 C C . ALA A 1 90 ? -10.934 9.343 1.968 1.00 93.50 90 ALA A C 1
ATOM 731 O O . ALA A 1 90 ? -10.272 9.473 0.938 1.00 93.50 90 ALA A O 1
ATOM 732 N N . LEU A 1 91 ? -10.379 9.011 3.142 1.00 93.81 91 LEU A N 1
ATOM 733 C CA . LEU A 1 91 ? -8.944 8.760 3.293 1.00 93.81 91 LEU A CA 1
ATOM 734 C C . LEU A 1 91 ? -8.493 7.584 2.420 1.00 93.81 91 LEU A C 1
ATOM 736 O O . LEU A 1 91 ? -7.470 7.666 1.744 1.00 93.81 91 LEU A O 1
ATOM 740 N N . VAL A 1 92 ? -9.291 6.515 2.386 1.00 95.38 92 VAL A N 1
ATOM 741 C CA . VAL A 1 92 ? -9.037 5.335 1.546 1.00 95.38 92 VAL A CA 1
ATOM 742 C C . VAL A 1 92 ? -9.027 5.704 0.062 1.00 95.38 92 VAL A C 1
ATOM 744 O O . VAL A 1 92 ? -8.153 5.247 -0.664 1.00 95.38 92 VAL A O 1
ATOM 747 N N . GLY A 1 93 ? -9.940 6.563 -0.397 1.00 95.94 93 GLY A N 1
ATOM 748 C CA . GLY A 1 93 ? -9.964 7.045 -1.780 1.00 95.94 93 GLY A CA 1
ATOM 749 C C . GLY A 1 93 ? -8.718 7.855 -2.150 1.00 95.94 93 GLY A C 1
ATOM 750 O O . GLY A 1 93 ? -8.138 7.640 -3.213 1.00 95.94 93 GLY A O 1
ATOM 751 N N . VAL A 1 94 ? -8.259 8.736 -1.257 1.00 95.62 94 VAL A N 1
ATOM 752 C CA . VAL A 1 94 ? -7.006 9.488 -1.453 1.00 95.62 94 VAL A CA 1
ATOM 753 C C . VAL A 1 94 ? -5.806 8.541 -1.503 1.00 95.62 94 VAL A C 1
ATOM 755 O O . VAL A 1 94 ? -4.975 8.656 -2.404 1.00 95.62 94 VAL A O 1
ATOM 758 N N . LEU A 1 95 ? -5.737 7.574 -0.584 1.00 96.25 95 LEU A N 1
ATOM 759 C CA . LEU A 1 95 ? -4.687 6.555 -0.569 1.00 96.25 95 LEU A CA 1
ATOM 760 C C . LEU A 1 95 ? -4.705 5.694 -1.832 1.00 96.25 95 LEU A C 1
ATOM 762 O O . LEU A 1 95 ? -3.642 5.399 -2.357 1.00 96.25 95 LEU A O 1
ATOM 766 N N . ALA A 1 96 ? -5.878 5.341 -2.356 1.00 97.12 96 ALA A N 1
ATOM 767 C CA . ALA A 1 96 ? -6.016 4.568 -3.587 1.00 97.12 96 ALA A CA 1
ATOM 768 C C . ALA A 1 96 ? -5.389 5.285 -4.790 1.00 97.12 96 ALA A C 1
ATOM 770 O O . ALA A 1 96 ? -4.578 4.709 -5.515 1.00 97.12 96 ALA A O 1
ATOM 771 N N . VAL A 1 97 ? -5.730 6.564 -4.976 1.00 96.81 97 VAL A N 1
ATOM 772 C CA . VAL A 1 97 ? -5.160 7.393 -6.049 1.00 96.81 97 VAL A CA 1
ATOM 773 C C . VAL A 1 97 ? -3.655 7.547 -5.853 1.00 96.81 97 VAL A C 1
ATOM 775 O O . VAL A 1 97 ? -2.889 7.385 -6.803 1.00 96.81 97 VAL A O 1
ATOM 778 N N . PHE A 1 98 ? -3.224 7.816 -4.619 1.00 97.12 98 PHE A N 1
ATOM 779 C CA . PHE A 1 98 ? -1.809 7.939 -4.293 1.00 97.12 98 PHE A CA 1
ATOM 780 C C . PHE A 1 98 ? -1.037 6.646 -4.575 1.00 97.12 98 PHE A C 1
ATOM 782 O O . PHE A 1 98 ? 0.026 6.714 -5.177 1.00 97.12 98 PHE A O 1
ATOM 789 N N . LEU A 1 99 ? -1.577 5.479 -4.217 1.00 96.25 99 LEU A N 1
ATOM 790 C CA . LEU A 1 99 ? -0.972 4.169 -4.467 1.00 96.25 99 LEU A CA 1
ATOM 791 C C . LEU A 1 99 ? -0.758 3.906 -5.954 1.00 96.25 99 LEU A C 1
ATOM 793 O O . LEU A 1 99 ? 0.325 3.473 -6.332 1.00 96.25 99 LEU A O 1
ATOM 797 N N . GLY A 1 100 ? -1.746 4.202 -6.802 1.00 96.12 100 GLY A N 1
ATOM 798 C CA . GLY A 1 100 ? -1.580 4.054 -8.249 1.00 96.12 100 GLY A CA 1
ATOM 799 C C . GLY A 1 100 ? -0.478 4.960 -8.797 1.00 96.12 100 GLY A C 1
ATOM 800 O O . GLY A 1 100 ? 0.404 4.506 -9.522 1.00 96.12 100 GLY A O 1
ATOM 801 N N . LEU A 1 101 ? -0.476 6.238 -8.403 1.00 97.00 101 LEU A N 1
ATOM 802 C CA . LEU A 1 101 ? 0.567 7.183 -8.818 1.00 97.00 101 LEU A CA 1
ATOM 803 C C . LEU A 1 101 ? 1.950 6.775 -8.303 1.00 97.00 101 LEU A C 1
ATOM 805 O O . LEU A 1 101 ? 2.944 6.898 -9.023 1.00 97.00 101 LEU A O 1
ATOM 809 N N . LEU A 1 102 ? 2.012 6.289 -7.066 1.00 95.94 102 LEU A N 1
ATOM 810 C CA . LEU A 1 102 ? 3.238 5.846 -6.430 1.00 95.94 102 LEU A CA 1
ATOM 811 C C . LEU A 1 102 ? 3.793 4.598 -7.120 1.00 95.94 102 LEU A C 1
ATOM 813 O O . LEU A 1 102 ? 4.993 4.559 -7.373 1.00 95.94 102 LEU A O 1
ATOM 817 N N . HIS A 1 103 ? 2.936 3.632 -7.473 1.00 94.56 103 HIS A N 1
ATOM 818 C CA . HIS A 1 103 ? 3.340 2.383 -8.132 1.00 94.56 103 HIS A CA 1
ATOM 819 C C . HIS A 1 103 ? 3.996 2.711 -9.461 1.00 94.56 103 HIS A C 1
ATOM 821 O O . HIS A 1 103 ? 5.132 2.325 -9.718 1.00 94.56 103 HIS A O 1
ATOM 827 N N . PHE A 1 104 ? 3.321 3.542 -10.256 1.00 94.56 104 PHE A N 1
ATOM 828 C CA . PHE A 1 104 ? 3.847 4.014 -11.524 1.00 94.56 104 PHE A CA 1
ATOM 829 C C . PHE A 1 104 ? 5.201 4.717 -11.351 1.00 94.56 104 PHE A C 1
ATOM 831 O O . PHE A 1 104 ? 6.171 4.407 -12.044 1.00 94.56 104 PHE A O 1
ATOM 838 N N . SER A 1 105 ? 5.272 5.661 -10.408 1.00 94.06 105 SER A N 1
ATOM 839 C CA . SER A 1 105 ? 6.448 6.513 -10.204 1.00 94.06 105 SER A CA 1
ATOM 840 C C . SER A 1 105 ? 7.660 5.730 -9.702 1.00 94.06 105 SER A C 1
ATOM 842 O O . SER A 1 105 ? 8.773 5.963 -10.179 1.00 94.06 105 SER A O 1
ATOM 844 N N . LEU A 1 106 ? 7.465 4.805 -8.758 1.00 92.81 106 LEU A N 1
ATOM 845 C CA . LEU A 1 106 ? 8.535 3.960 -8.232 1.00 92.81 106 LEU A CA 1
ATOM 846 C C . LEU A 1 106 ? 9.003 2.951 -9.276 1.00 92.81 106 LEU A C 1
ATOM 848 O O . LEU A 1 106 ? 10.207 2.853 -9.502 1.00 92.81 106 LEU A O 1
ATOM 852 N N . THR A 1 107 ? 8.081 2.269 -9.959 1.00 91.62 107 THR A N 1
ATOM 853 C CA . THR A 1 107 ? 8.431 1.296 -11.001 1.00 91.62 107 THR A CA 1
ATOM 854 C C . THR A 1 107 ? 9.184 1.974 -12.141 1.00 91.62 107 THR A C 1
ATOM 856 O O . THR A 1 107 ? 10.228 1.480 -12.562 1.00 91.62 107 THR A O 1
ATOM 859 N N . TYR A 1 108 ? 8.748 3.155 -12.589 1.00 92.06 108 TYR A N 1
ATOM 860 C CA . TYR A 1 108 ? 9.496 3.941 -13.573 1.00 92.06 108 TYR A CA 1
ATOM 861 C C . TYR A 1 108 ? 10.890 4.325 -13.060 1.00 92.06 108 TYR A C 1
ATOM 863 O O . TYR A 1 108 ? 11.887 4.067 -13.726 1.00 92.06 108 TYR A O 1
ATOM 871 N N . SER A 1 109 ? 10.985 4.910 -11.866 1.00 90.88 109 SER A N 1
ATOM 872 C CA . SER A 1 109 ? 12.261 5.430 -11.360 1.00 90.88 109 SER A CA 1
ATOM 873 C C . SER A 1 109 ? 13.287 4.322 -11.113 1.00 90.88 109 SER A C 1
ATOM 875 O O . SER A 1 109 ? 14.442 4.468 -11.506 1.00 90.88 109 SER A O 1
ATOM 877 N N . LEU A 1 110 ? 12.883 3.204 -10.501 1.00 90.00 110 LEU A N 1
ATOM 878 C CA . LEU A 1 110 ? 13.795 2.103 -10.180 1.00 90.00 110 LEU A CA 1
ATOM 879 C C . LEU A 1 110 ? 14.225 1.324 -11.421 1.00 90.00 110 LEU A C 1
ATOM 881 O O . LEU A 1 110 ? 15.409 1.037 -11.563 1.00 90.00 110 LEU A O 1
ATOM 885 N N . THR A 1 111 ? 13.318 1.069 -12.368 1.00 89.06 111 THR A N 1
ATOM 886 C CA . THR A 1 111 ? 13.704 0.406 -13.627 1.00 89.06 111 THR A CA 1
ATOM 887 C C . THR A 1 111 ? 14.700 1.239 -14.433 1.00 89.06 111 THR A C 1
ATOM 889 O O . THR A 1 111 ? 15.641 0.680 -14.997 1.00 89.06 111 THR A O 1
ATOM 892 N N . GLN A 1 112 ? 14.552 2.571 -14.445 1.00 89.12 112 GLN A N 1
ATOM 893 C CA . GLN A 1 112 ? 15.523 3.473 -15.072 1.00 89.12 112 GLN A CA 1
ATOM 894 C C . GLN A 1 112 ? 16.878 3.451 -14.354 1.00 89.12 112 GLN A C 1
ATOM 896 O O . GLN A 1 112 ? 17.915 3.416 -15.015 1.00 89.12 112 GLN A O 1
ATOM 901 N N . LEU A 1 113 ? 16.886 3.443 -13.017 1.00 88.44 113 LEU A N 1
ATOM 902 C CA . LEU A 1 113 ? 18.119 3.352 -12.226 1.00 88.44 113 LEU A CA 1
ATOM 903 C C . LEU A 1 113 ? 18.846 2.015 -12.426 1.00 88.44 113 LEU A C 1
ATOM 905 O O . LEU A 1 113 ? 20.074 1.980 -12.423 1.00 88.44 113 LEU A O 1
ATOM 909 N N . GLU A 1 114 ? 18.100 0.935 -12.638 1.00 86.88 114 GLU A N 1
ATOM 910 C CA . GLU A 1 114 ? 18.629 -0.413 -12.878 1.00 86.88 114 GLU A CA 1
ATOM 911 C C . GLU A 1 114 ? 19.023 -0.656 -14.342 1.00 86.88 114 GLU A C 1
ATOM 913 O O . GLU A 1 114 ? 19.581 -1.703 -14.668 1.00 86.88 114 GLU A O 1
ATOM 918 N N . GLY A 1 115 ? 18.759 0.304 -15.236 1.00 85.06 115 GLY A N 1
ATOM 919 C CA . GLY A 1 115 ? 19.032 0.171 -16.667 1.00 85.06 115 GLY A CA 1
ATOM 920 C C . GLY A 1 115 ? 18.183 -0.907 -17.351 1.00 85.06 115 GLY A C 1
ATOM 921 O O . GLY A 1 115 ? 18.579 -1.430 -18.394 1.00 85.06 115 GLY A O 1
ATOM 922 N N . MET A 1 116 ? 17.035 -1.260 -16.767 1.00 84.50 116 MET A N 1
ATOM 923 C CA . MET A 1 116 ? 16.110 -2.253 -17.308 1.00 84.50 116 MET A CA 1
ATOM 924 C C . MET A 1 116 ? 15.129 -1.643 -18.314 1.00 84.50 116 MET A C 1
ATOM 926 O O . MET A 1 116 ? 14.843 -0.445 -18.316 1.00 84.50 116 MET A O 1
ATOM 930 N N . GLY A 1 117 ? 14.584 -2.494 -19.187 1.00 81.69 117 GLY A N 1
ATOM 931 C CA . GLY A 1 117 ? 13.528 -2.095 -20.113 1.00 81.69 117 GLY A CA 1
ATOM 932 C C . GLY A 1 117 ? 12.235 -1.765 -19.368 1.00 81.69 117 GLY A C 1
ATOM 933 O O . GLY A 1 117 ? 11.714 -2.597 -18.630 1.00 81.69 117 GLY A O 1
ATOM 934 N N . PHE A 1 118 ? 11.695 -0.566 -19.589 1.00 84.75 118 PHE A N 1
ATOM 935 C CA . PHE A 1 118 ? 10.432 -0.131 -18.993 1.00 84.75 118 PHE A CA 1
ATOM 936 C C . PHE A 1 118 ? 9.277 -0.251 -19.993 1.00 84.75 118 PHE A C 1
ATOM 938 O O . PHE A 1 118 ? 9.306 0.358 -21.065 1.00 84.75 118 PHE A O 1
ATOM 945 N N . THR A 1 119 ? 8.235 -1.003 -19.624 1.00 88.81 119 THR A N 1
ATOM 946 C CA . THR A 1 119 ? 7.027 -1.169 -20.446 1.00 88.81 119 THR A CA 1
ATOM 947 C C . THR A 1 119 ? 5.890 -0.324 -19.880 1.00 88.81 119 THR A C 1
ATOM 949 O O . THR A 1 119 ? 5.240 -0.710 -18.911 1.00 88.81 119 THR A O 1
ATOM 952 N N . TRP A 1 120 ? 5.629 0.823 -20.514 1.00 90.25 120 TRP A N 1
ATOM 953 C CA . TRP A 1 120 ? 4.611 1.790 -20.080 1.00 90.25 120 TRP A CA 1
ATOM 954 C C . TRP A 1 120 ? 3.215 1.183 -19.929 1.00 90.25 120 TRP A C 1
ATOM 956 O O . TRP A 1 120 ? 2.536 1.457 -18.947 1.00 90.25 120 TRP A O 1
ATOM 966 N N . GLU A 1 121 ? 2.794 0.354 -20.884 1.00 90.94 121 GLU A N 1
ATOM 967 C CA . GLU A 1 121 ? 1.464 -0.264 -20.881 1.00 90.94 121 GLU A CA 1
ATOM 968 C C . GLU A 1 121 ? 1.252 -1.153 -19.650 1.00 90.94 121 GLU A C 1
ATOM 970 O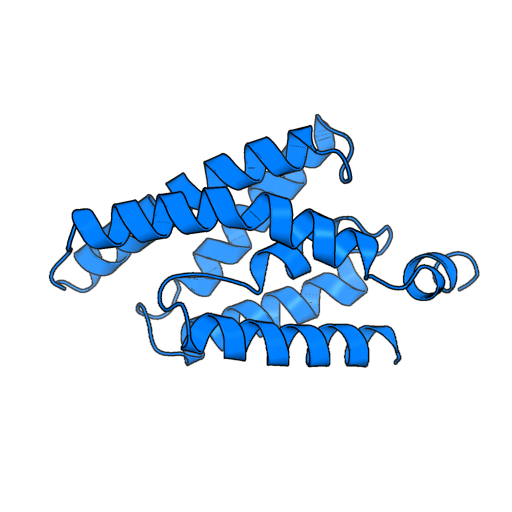 O . GLU A 1 121 ? 0.236 -1.036 -18.966 1.00 90.94 121 GLU A O 1
ATOM 975 N N . HIS A 1 122 ? 2.246 -1.983 -19.326 1.00 89.19 122 HIS A N 1
ATOM 976 C CA . HIS A 1 122 ? 2.176 -2.893 -18.189 1.00 89.19 122 HIS A CA 1
ATOM 977 C C . HIS A 1 122 ? 2.181 -2.131 -16.860 1.00 89.19 122 HIS A C 1
ATOM 979 O O . HIS A 1 122 ? 1.293 -2.329 -16.035 1.00 89.19 122 HIS A O 1
ATOM 985 N N . ALA A 1 123 ? 3.106 -1.178 -16.700 1.00 91.12 123 ALA A N 1
ATOM 986 C CA . ALA A 1 123 ? 3.204 -0.373 -15.486 1.00 91.12 123 ALA A CA 1
ATOM 987 C C . ALA A 1 123 ? 1.947 0.480 -15.248 1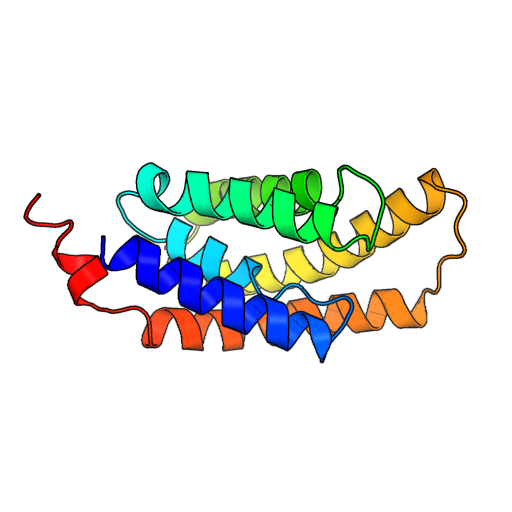.00 91.12 123 ALA A C 1
ATOM 989 O O . ALA A 1 123 ? 1.494 0.613 -14.111 1.00 91.12 123 ALA A O 1
ATOM 990 N N . LEU A 1 124 ? 1.351 1.050 -16.302 1.00 95.06 124 LEU A N 1
ATOM 991 C CA . LEU A 1 124 ? 0.090 1.788 -16.190 1.00 95.06 124 LEU A CA 1
ATOM 992 C C . LEU A 1 124 ? -1.059 0.873 -15.772 1.00 95.06 124 LEU A C 1
ATOM 994 O O . LEU A 1 124 ? -1.841 1.248 -14.899 1.00 95.06 124 LEU A O 1
ATOM 998 N N . TRP A 1 125 ? -1.154 -0.317 -16.367 1.00 95.12 125 TRP A N 1
ATOM 999 C CA . TRP A 1 125 ? -2.186 -1.285 -16.014 1.00 95.12 125 TRP A CA 1
ATOM 1000 C C . TRP A 1 125 ? -2.093 -1.712 -14.549 1.00 95.12 125 TRP A C 1
ATOM 1002 O O . TRP A 1 125 ? -3.088 -1.619 -13.833 1.00 95.12 125 TRP A O 1
ATOM 1012 N N . GLU A 1 126 ? -0.907 -2.102 -14.080 1.00 94.62 126 GLU A N 1
ATOM 1013 C CA . GLU A 1 126 ? -0.672 -2.452 -12.674 1.00 94.62 126 GLU A CA 1
ATOM 1014 C C . GLU A 1 126 ? -1.019 -1.295 -11.738 1.00 94.62 126 GLU A C 1
ATOM 1016 O O . GLU A 1 126 ? -1.685 -1.495 -10.730 1.00 94.62 126 GLU A O 1
ATOM 1021 N N . SER A 1 127 ? -0.648 -0.066 -12.103 1.00 95.50 127 SER A N 1
ATOM 1022 C CA . SER A 1 127 ? -0.925 1.130 -11.300 1.00 95.50 127 SER A CA 1
ATOM 1023 C C . SER A 1 127 ? -2.423 1.400 -11.155 1.00 95.50 127 SER A C 1
ATOM 1025 O O . SER A 1 127 ? -2.915 1.690 -10.062 1.00 95.50 127 SER A O 1
ATOM 1027 N N . VAL A 1 128 ? -3.168 1.291 -12.259 1.00 97.00 128 VAL A N 1
ATOM 1028 C CA . VAL A 1 128 ? -4.629 1.446 -12.263 1.00 97.00 128 VAL A CA 1
ATOM 1029 C C . VAL A 1 128 ? -5.286 0.306 -11.493 1.00 97.00 128 VAL A C 1
ATOM 1031 O O . VAL A 1 128 ? -6.183 0.554 -10.688 1.00 97.00 128 VAL A O 1
ATOM 1034 N N . ALA A 1 129 ? -4.832 -0.929 -11.699 1.00 96.25 129 ALA A N 1
ATOM 1035 C CA . ALA A 1 129 ? -5.344 -2.095 -10.997 1.00 96.25 129 ALA A CA 1
ATOM 1036 C C . ALA A 1 129 ? -5.078 -2.006 -9.485 1.00 96.25 129 ALA A C 1
ATOM 1038 O O . ALA A 1 129 ? -6.002 -2.229 -8.706 1.00 96.25 129 ALA A O 1
ATOM 1039 N N . GLN A 1 130 ? -3.884 -1.587 -9.059 1.00 96.19 130 GLN A N 1
ATOM 1040 C CA . GLN A 1 130 ? -3.532 -1.373 -7.653 1.00 96.19 130 GLN A CA 1
ATOM 1041 C C . GLN A 1 130 ? -4.438 -0.316 -7.010 1.00 96.19 130 GLN A C 1
ATOM 1043 O O . GLN A 1 130 ? -4.996 -0.546 -5.935 1.00 96.19 130 GLN A O 1
ATOM 1048 N N . ALA A 1 131 ? -4.649 0.818 -7.686 1.00 96.94 131 ALA A N 1
ATOM 1049 C CA . ALA A 1 131 ? -5.552 1.866 -7.216 1.00 96.94 131 ALA A CA 1
ATOM 1050 C C . ALA A 1 131 ? -7.013 1.393 -7.144 1.00 96.94 131 ALA A C 1
ATOM 1052 O O . ALA A 1 131 ? -7.719 1.707 -6.188 1.00 96.94 131 ALA A O 1
ATOM 1053 N N . ALA A 1 132 ? -7.482 0.627 -8.131 1.00 96.81 132 ALA A N 1
ATOM 1054 C CA . ALA A 1 132 ? -8.862 0.152 -8.190 1.00 96.81 132 ALA A CA 1
ATOM 1055 C C . ALA A 1 132 ? -9.152 -0.975 -7.185 1.00 96.81 132 ALA A C 1
ATOM 1057 O O . ALA A 1 132 ? -10.247 -1.035 -6.625 1.00 96.81 132 ALA A O 1
ATOM 1058 N N . LEU A 1 133 ? -8.186 -1.865 -6.947 1.00 95.31 133 LEU A N 1
ATOM 1059 C CA . LEU A 1 133 ? -8.327 -3.011 -6.047 1.00 95.31 133 LEU A CA 1
ATOM 1060 C C . LEU A 1 133 ? -8.128 -2.645 -4.580 1.00 95.31 133 LEU A C 1
ATOM 1062 O O . LEU A 1 133 ? -8.692 -3.309 -3.709 1.00 95.31 133 LEU A O 1
ATOM 1066 N N . PHE A 1 134 ? -7.374 -1.586 -4.286 1.00 96.06 134 PHE A N 1
ATOM 1067 C CA . PHE A 1 134 ? -7.107 -1.186 -2.911 1.00 96.06 134 PHE A CA 1
ATOM 1068 C C . PHE A 1 134 ? -8.389 -0.896 -2.094 1.00 96.06 134 PHE A C 1
ATOM 1070 O O . PHE A 1 134 ? -8.549 -1.521 -1.043 1.00 96.06 134 PHE A O 1
ATOM 1077 N N . PRO A 1 135 ? -9.348 -0.051 -2.538 1.00 96.00 135 PRO A N 1
ATOM 1078 C CA . PRO A 1 135 ? -10.573 0.215 -1.777 1.00 96.00 135 PRO A CA 1
ATOM 1079 C C . PRO A 1 135 ? -11.443 -1.018 -1.465 1.00 96.00 135 PRO A C 1
ATOM 1081 O O . PRO A 1 135 ? -11.825 -1.176 -0.301 1.00 96.00 135 PRO A O 1
ATOM 1084 N N . PRO A 1 136 ? -11.779 -1.909 -2.427 1.00 96.00 136 PRO A N 1
ATOM 1085 C CA . PRO A 1 136 ? -12.586 -3.086 -2.119 1.00 96.00 136 PRO A CA 1
ATOM 1086 C C . PRO A 1 136 ? -11.848 -4.070 -1.206 1.00 96.00 136 PRO A C 1
ATOM 1088 O O . PRO A 1 136 ? -12.469 -4.616 -0.293 1.00 96.00 136 PRO A O 1
ATOM 1091 N N . LEU A 1 137 ? -10.536 -4.264 -1.385 1.00 94.62 137 LEU A N 1
ATOM 1092 C CA . LEU A 1 137 ? -9.741 -5.116 -0.495 1.00 94.62 137 LEU A CA 1
ATOM 1093 C C . LEU A 1 137 ? -9.688 -4.554 0.923 1.00 94.62 137 LEU A C 1
ATOM 1095 O O . LEU A 1 137 ? -9.932 -5.293 1.876 1.00 94.62 137 LEU A O 1
ATOM 1099 N N . TRP A 1 138 ? -9.442 -3.250 1.065 1.00 94.88 138 TRP A N 1
ATOM 1100 C CA . TRP A 1 138 ? -9.493 -2.569 2.356 1.00 94.88 138 TRP A CA 1
ATOM 1101 C C . TRP A 1 138 ? -10.845 -2.792 3.039 1.00 94.88 138 TRP A C 1
ATOM 1103 O O . TRP A 1 138 ? -10.883 -3.205 4.196 1.00 94.88 138 TRP A O 1
ATOM 1113 N N . TYR A 1 139 ? -11.953 -2.605 2.316 1.00 93.75 139 TYR A N 1
ATOM 1114 C CA . TYR A 1 139 ? -13.297 -2.785 2.867 1.00 93.75 139 TYR A CA 1
ATOM 1115 C C . TYR A 1 139 ? -13.547 -4.225 3.339 1.00 93.75 139 TYR A C 1
ATOM 1117 O O . TYR A 1 139 ? -14.083 -4.445 4.428 1.00 93.75 139 TYR A O 1
ATOM 1125 N N . ILE A 1 140 ? -13.129 -5.216 2.545 1.00 94.12 140 ILE A N 1
ATOM 1126 C CA . ILE A 1 140 ? -13.247 -6.638 2.888 1.00 94.12 140 ILE A CA 1
ATOM 1127 C C . ILE A 1 140 ? -12.442 -6.950 4.153 1.00 94.12 140 ILE A C 1
ATOM 1129 O O . ILE A 1 140 ? -12.985 -7.530 5.093 1.00 94.12 140 ILE A O 1
ATOM 1133 N N . ILE A 1 141 ? -11.174 -6.539 4.210 1.00 92.12 141 ILE A N 1
ATOM 1134 C CA . ILE A 1 141 ? -10.298 -6.810 5.356 1.00 92.12 141 ILE A CA 1
ATOM 1135 C C . ILE A 1 141 ? -10.835 -6.114 6.601 1.00 92.12 141 ILE A C 1
ATOM 1137 O O . ILE A 1 141 ? -10.948 -6.752 7.642 1.00 92.12 141 ILE A O 1
ATOM 1141 N N . HIS A 1 142 ? -11.241 -4.849 6.490 1.00 89.19 142 HIS A N 1
ATOM 1142 C CA . HIS A 1 142 ? -11.810 -4.084 7.596 1.00 89.19 142 HIS A CA 1
ATOM 1143 C C . HIS A 1 142 ? -13.050 -4.763 8.206 1.00 89.19 142 HIS A C 1
ATOM 1145 O O . HIS A 1 142 ? -13.235 -4.754 9.428 1.00 89.19 142 HIS A O 1
ATOM 1151 N N . LYS A 1 143 ? -13.888 -5.380 7.360 1.00 89.06 143 LYS A N 1
ATOM 1152 C CA . LYS A 1 143 ? -15.100 -6.101 7.770 1.00 89.06 143 LYS A CA 1
ATOM 1153 C C . LYS A 1 143 ? -14.808 -7.472 8.379 1.00 89.06 143 LYS A C 1
ATOM 1155 O O . LYS A 1 143 ? -15.494 -7.875 9.312 1.00 89.06 143 LYS A O 1
ATOM 1160 N N . ILE A 1 144 ? -13.838 -8.202 7.833 1.00 89.31 144 ILE A N 1
ATOM 1161 C CA . ILE A 1 144 ? -13.477 -9.543 8.311 1.00 89.31 144 ILE A CA 1
ATOM 1162 C C . ILE A 1 144 ? -12.602 -9.457 9.576 1.00 89.31 144 ILE A C 1
ATOM 1164 O O . ILE A 1 144 ? -12.616 -10.381 10.389 1.00 89.31 144 ILE A O 1
ATOM 1168 N N . PHE A 1 145 ? -11.867 -8.355 9.766 1.00 84.31 145 PHE A N 1
ATOM 1169 C CA . PHE A 1 145 ? -10.984 -8.162 10.912 1.00 84.31 145 PHE A CA 1
ATOM 1170 C C . PHE A 1 145 ? -11.762 -8.317 12.236 1.00 84.31 145 PHE A C 1
ATOM 1172 O O . PHE A 1 145 ? -12.697 -7.543 12.483 1.00 84.31 145 PHE A O 1
ATOM 1179 N N . PRO A 1 146 ? -11.405 -9.304 13.085 1.00 78.31 146 PRO A N 1
ATOM 1180 C CA . PRO A 1 146 ? -12.202 -9.676 14.250 1.00 78.31 146 PRO A CA 1
ATOM 1181 C C . PRO A 1 146 ? -12.436 -8.515 15.222 1.00 78.31 146 PRO A C 1
ATOM 1183 O O . PRO A 1 146 ? -11.484 -7.930 15.728 1.00 78.31 146 PRO A O 1
ATOM 1186 N N . GLU A 1 147 ? -13.696 -8.253 15.583 1.00 72.19 147 GLU A N 1
ATOM 1187 C CA . GLU A 1 147 ? -14.050 -7.229 16.584 1.00 72.19 147 GLU A CA 1
ATOM 1188 C C . GLU A 1 147 ? -13.404 -7.489 17.948 1.00 72.19 147 GLU A C 1
ATOM 1190 O O . GLU A 1 147 ? -13.005 -6.558 18.631 1.00 72.19 147 GLU A O 1
ATOM 1195 N N . ARG A 1 148 ? -13.178 -8.758 18.305 1.00 64.44 148 ARG A N 1
ATOM 1196 C CA . ARG A 1 148 ? -12.464 -9.124 19.538 1.00 64.44 148 ARG A CA 1
ATOM 1197 C C . ARG A 1 148 ? -11.025 -8.623 19.567 1.00 64.44 148 ARG A C 1
ATOM 1199 O O . ARG A 1 148 ? -10.525 -8.331 20.638 1.00 64.44 148 ARG A O 1
ATOM 1206 N N . LEU A 1 149 ? -10.367 -8.511 18.411 1.00 64.56 149 LEU A N 1
ATOM 1207 C CA . LEU A 1 149 ? -9.038 -7.902 18.316 1.00 64.56 149 LEU A CA 1
ATOM 1208 C C . LEU A 1 149 ? -9.101 -6.371 18.360 1.00 64.56 149 LEU A C 1
ATOM 1210 O O . LEU A 1 149 ? -8.089 -5.751 18.647 1.00 64.56 149 LEU A O 1
ATOM 1214 N N . LYS A 1 150 ? -10.280 -5.785 18.116 1.00 63.03 150 LYS A N 1
ATOM 1215 C CA . LYS A 1 150 ? -10.565 -4.363 18.344 1.00 63.03 150 LYS A CA 1
ATOM 1216 C C . LYS A 1 150 ? -10.887 -4.087 19.829 1.00 63.03 150 LYS A C 1
ATOM 1218 O O . LYS A 1 150 ? -10.673 -2.975 20.290 1.00 63.03 150 LYS A O 1
ATOM 1223 N N . GLU A 1 151 ? -11.403 -5.079 20.573 1.00 50.28 151 GLU A N 1
ATOM 1224 C CA . GLU A 1 151 ? -11.869 -4.948 21.972 1.00 50.28 151 GLU A CA 1
ATOM 1225 C C . GLU A 1 151 ? -10.918 -5.483 23.060 1.00 50.28 151 GLU A C 1
ATOM 1227 O O . GLU A 1 151 ? -10.882 -4.884 24.134 1.00 50.28 151 GLU A O 1
ATOM 1232 N N . ASP A 1 152 ? -10.124 -6.542 22.821 1.00 50.03 152 ASP A N 1
ATOM 1233 C CA . ASP A 1 152 ? -9.083 -7.022 23.769 1.00 50.03 152 ASP A CA 1
ATOM 1234 C C . ASP A 1 152 ? -8.064 -5.907 24.099 1.00 50.03 152 ASP A C 1
ATOM 1236 O O . ASP A 1 152 ? -7.344 -5.977 25.092 1.00 50.03 152 ASP A O 1
ATOM 1240 N N . GLU A 1 153 ? -8.027 -4.858 23.274 1.00 49.16 153 GLU A N 1
ATOM 1241 C CA . GLU A 1 153 ? -7.209 -3.654 23.427 1.00 49.16 153 GLU A CA 1
ATOM 1242 C C . GLU A 1 153 ? -7.865 -2.557 24.292 1.00 49.16 153 GLU A C 1
ATOM 1244 O O . GLU A 1 153 ? -7.191 -1.599 24.654 1.00 49.16 153 GLU A O 1
ATOM 1249 N N . ARG A 1 154 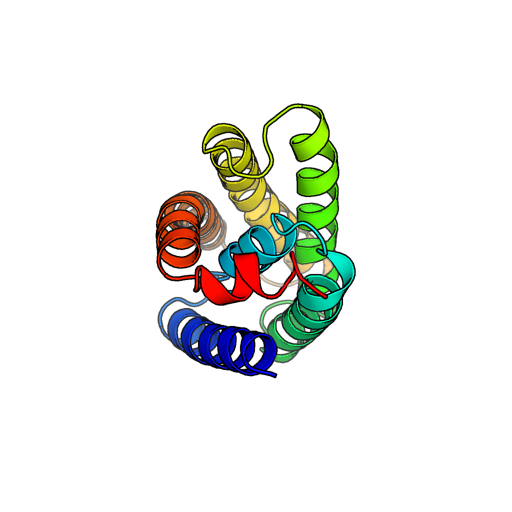? -9.149 -2.688 24.670 1.00 45.62 154 ARG A N 1
ATOM 1250 C CA . ARG A 1 154 ? -9.853 -1.747 25.570 1.00 45.62 154 ARG A CA 1
ATOM 1251 C C . ARG A 1 154 ? -9.721 -2.120 27.051 1.00 45.62 154 ARG A C 1
ATOM 1253 O O . ARG A 1 154 ? -10.037 -1.310 27.920 1.00 45.62 154 ARG A O 1
ATOM 1260 N N . THR A 1 155 ? -9.327 -3.359 27.342 1.00 47.38 155 THR A N 1
ATOM 1261 C CA . THR A 1 155 ? -9.241 -3.923 28.703 1.00 47.38 155 THR A CA 1
ATOM 1262 C C . THR A 1 155 ? -7.827 -4.332 29.125 1.00 47.38 155 THR A C 1
ATOM 1264 O O . THR A 1 155 ? -7.669 -4.857 30.228 1.00 47.38 155 THR A O 1
ATOM 1267 N N . ALA A 1 156 ? -6.822 -4.105 28.275 1.00 46.69 156 ALA A N 1
ATOM 1268 C CA . ALA A 1 156 ? -5.402 -4.338 28.553 1.00 46.69 156 ALA A CA 1
ATOM 1269 C C . ALA A 1 156 ? -4.660 -3.010 28.749 1.00 46.69 156 ALA A C 1
ATOM 1271 O O . ALA A 1 156 ? -3.730 -2.991 29.586 1.00 46.69 156 ALA A O 1
#

Secondary structure (DSSP, 8-state):
-HHHHHHHHHHHHHHHHHHHSTT--SSHHHHHHHHTSTTHHHHHHHHHHHHHHHHHHTTSS-TTHHHHHHHHHHHHHHHHTTTS-TT-HHHHHHHHHHHHHHHHHHHHHHHHHTTPPP-HHHHHHHHHHHHHHHHHHHHHHHHHS-HHHHHTTT--

Sequence (156 aa):
MLGLIWWLLYCLVAVWLQYFFPGLDFIVPGVVVSLQEENWWRSSAWLVGFAVLLQDGMGGLGFGYGLAWYGLILLVFELGRRFFDPRSGALVGVLAVFLGLLHFSLTYSLTQLEGMGFTWEHALWESVAQAALFPPLWYIIHKIFPERLKEDERTA